Protein AF-J9FL02-F1 (afdb_monomer)

Secondary structure (DSSP, 8-state):
--HHHHHHHHHHHTT--HHHHHHHHHHHHHHHHHHHHH--PPPHHHHHHHHHHHHSPPPHHHHHHHTS-----

Radius of gyration: 24.63 Å; Cα contacts (8 Å, |Δi|>4): 17; chains: 1; bounding box: 42×38×60 Å

Structure (mmCIF, N/CA/C/O backbone):
data_AF-J9FL02-F1
#
_entry.id   AF-J9FL02-F1
#
loop_
_atom_site.group_PDB
_atom_site.id
_atom_site.type_symbol
_atom_site.label_atom_id
_atom_sit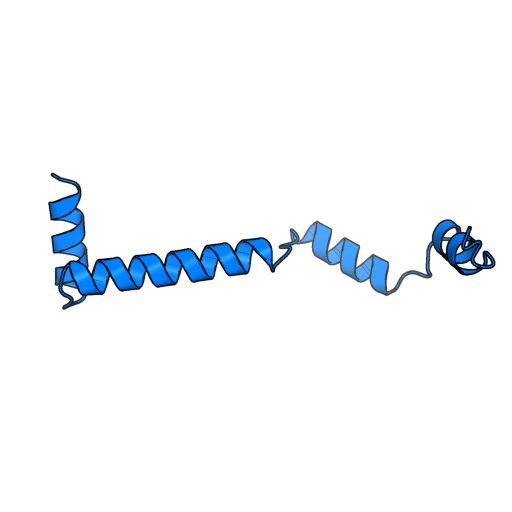e.label_alt_id
_atom_site.label_comp_id
_atom_site.label_asym_id
_atom_site.label_entity_id
_atom_site.label_seq_id
_atom_site.pdbx_PDB_ins_code
_atom_site.Cartn_x
_atom_site.Cartn_y
_atom_site.Cartn_z
_atom_site.occupancy
_atom_site.B_iso_or_equiv
_atom_site.auth_seq_i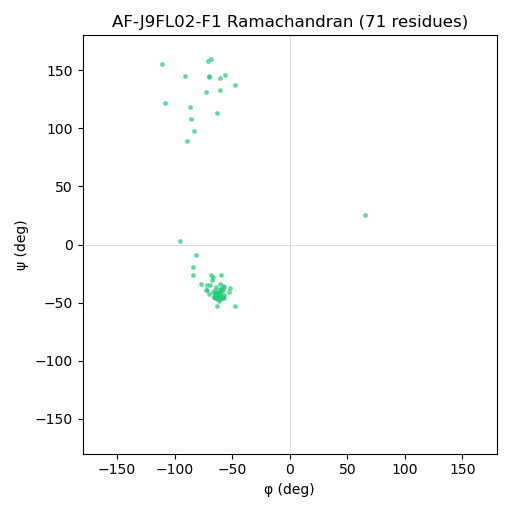d
_atom_site.auth_comp_id
_atom_site.a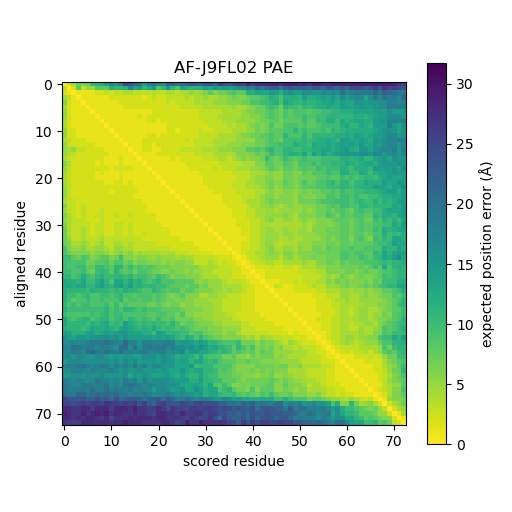uth_asym_id
_atom_site.auth_atom_id
_atom_site.pdbx_PDB_model_num
ATOM 1 N N . ALA A 1 1 ? -1.150 9.788 29.363 1.00 61.91 1 ALA A N 1
ATOM 2 C CA . ALA A 1 1 ? -2.190 8.738 29.355 1.00 61.91 1 ALA A CA 1
ATOM 3 C C . ALA A 1 1 ? -1.553 7.416 28.938 1.00 61.91 1 ALA A C 1
ATOM 5 O O . ALA A 1 1 ? -0.568 7.451 28.210 1.00 61.91 1 ALA A O 1
ATOM 6 N N . SER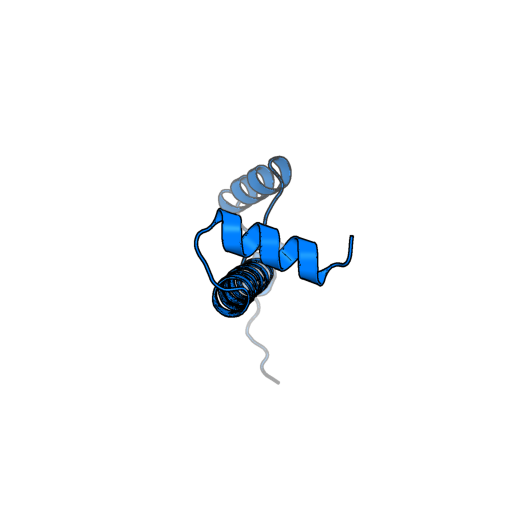 A 1 2 ? -2.048 6.277 29.429 1.00 85.25 2 SER A N 1
ATOM 7 C CA . SER A 1 2 ? -1.557 4.956 29.001 1.00 85.25 2 SER A CA 1
ATOM 8 C C . SER A 1 2 ? -1.989 4.671 27.558 1.00 85.25 2 SER A C 1
ATOM 10 O O . SER A 1 2 ? -3.103 5.028 27.185 1.00 85.25 2 SER A O 1
ATOM 12 N N . GLN A 1 3 ? -1.147 4.000 26.765 1.00 92.06 3 GLN A N 1
ATOM 13 C CA . GLN A 1 3 ? -1.436 3.609 25.374 1.00 92.06 3 GLN A CA 1
ATOM 14 C C . GLN A 1 3 ? -2.774 2.863 25.246 1.00 92.06 3 GLN A C 1
ATOM 16 O O . GLN A 1 3 ? -3.550 3.106 24.325 1.00 92.06 3 GLN A O 1
ATOM 21 N N . ARG A 1 4 ? -3.087 2.019 26.237 1.00 93.69 4 ARG A N 1
ATOM 22 C CA . ARG A 1 4 ? -4.368 1.316 26.324 1.00 93.69 4 ARG A CA 1
ATOM 23 C C . ARG A 1 4 ? -5.560 2.272 26.431 1.00 93.69 4 ARG A C 1
ATOM 25 O O . ARG A 1 4 ? -6.561 2.038 25.768 1.00 93.69 4 ARG A O 1
ATOM 32 N N . ALA A 1 5 ? -5.447 3.342 27.220 1.00 96.06 5 ALA A N 1
ATOM 33 C CA . ALA A 1 5 ? -6.528 4.313 27.392 1.00 96.06 5 ALA A CA 1
ATOM 34 C C . ALA A 1 5 ? -6.823 5.054 26.078 1.00 96.06 5 ALA A C 1
ATOM 36 O O . ALA A 1 5 ? -7.981 5.241 25.726 1.00 96.06 5 ALA A O 1
ATOM 37 N N . SER A 1 6 ? -5.783 5.389 25.307 1.00 95.75 6 SER A 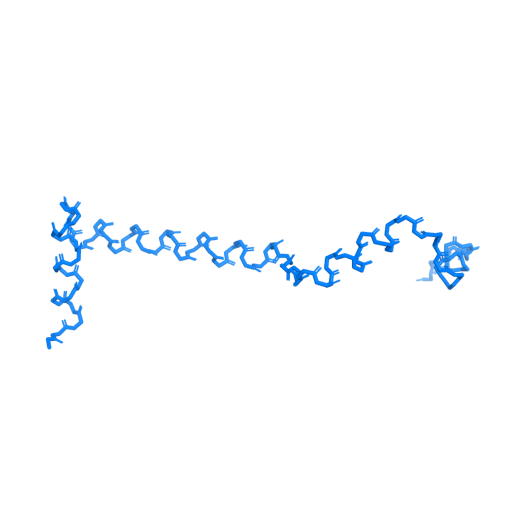N 1
ATOM 38 C CA . SER A 1 6 ? -5.949 5.978 23.972 1.00 95.75 6 SER A CA 1
ATOM 39 C C . SER A 1 6 ? -6.638 5.023 22.990 1.00 95.75 6 SER A C 1
ATOM 41 O O . SER A 1 6 ? -7.438 5.462 22.168 1.00 95.75 6 SER A O 1
ATOM 43 N N . TYR A 1 7 ? -6.369 3.715 23.071 1.00 95.94 7 TYR A N 1
ATOM 44 C CA . TYR A 1 7 ? -7.057 2.722 22.238 1.00 95.94 7 TYR A CA 1
ATOM 45 C C . TYR A 1 7 ? -8.511 2.500 22.659 1.00 95.94 7 TYR A C 1
ATOM 47 O O . TYR A 1 7 ? -9.378 2.363 21.800 1.00 95.94 7 TYR A O 1
ATOM 55 N N . GLU A 1 8 ? -8.800 2.492 23.960 1.00 96.88 8 GLU A N 1
ATOM 56 C CA . GLU A 1 8 ? -10.171 2.397 24.475 1.00 96.88 8 GLU A CA 1
ATOM 57 C C . GLU A 1 8 ? -11.008 3.619 24.076 1.00 96.88 8 GLU A C 1
ATOM 59 O O . GLU A 1 8 ? -12.150 3.463 23.641 1.00 96.88 8 GLU A O 1
ATOM 64 N N . GLU A 1 9 ? -10.434 4.823 24.140 1.00 97.62 9 GLU A N 1
ATOM 65 C CA . GLU A 1 9 ? -11.067 6.047 23.644 1.00 97.62 9 GLU A CA 1
ATOM 66 C C . GLU A 1 9 ? -11.334 5.961 22.134 1.00 97.62 9 GLU A C 1
ATOM 68 O O . GLU A 1 9 ? -12.464 6.173 21.694 1.00 97.62 9 GLU A O 1
ATOM 73 N N . ALA A 1 10 ? -10.338 5.560 21.338 1.00 97.12 10 ALA A N 1
ATOM 74 C CA . ALA A 1 10 ? -10.491 5.398 19.892 1.00 97.12 10 ALA A CA 1
ATOM 75 C C . ALA A 1 10 ? -11.560 4.356 19.512 1.00 97.12 10 ALA A C 1
ATOM 77 O O . ALA A 1 10 ? -12.313 4.566 18.557 1.00 97.12 10 ALA A O 1
ATOM 78 N N . ALA A 1 11 ? -11.647 3.252 20.258 1.00 97.50 11 ALA A N 1
ATOM 79 C CA . ALA A 1 11 ? -12.682 2.239 20.082 1.00 97.50 11 ALA A CA 1
ATOM 80 C C . ALA A 1 11 ? -14.071 2.797 20.433 1.00 97.50 11 ALA A C 1
ATOM 82 O O . ALA A 1 11 ? -15.012 2.656 19.649 1.00 97.50 11 ALA A O 1
ATOM 83 N N . THR A 1 12 ? -14.173 3.519 21.553 1.00 97.88 12 THR A N 1
ATOM 84 C CA . THR A 1 12 ? -15.417 4.149 22.022 1.00 97.88 12 THR A CA 1
ATOM 85 C C . THR A 1 12 ? -15.943 5.175 21.022 1.00 97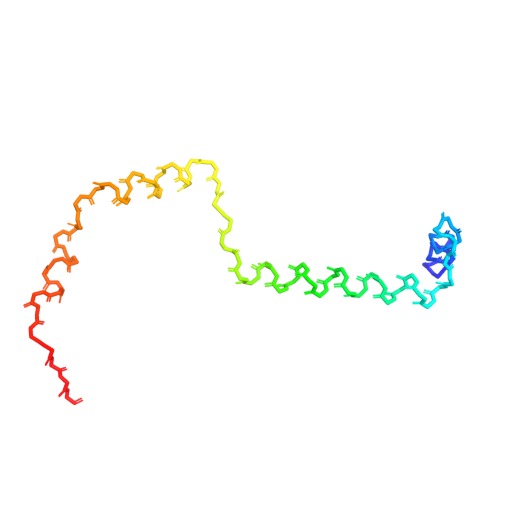.88 12 THR A C 1
ATOM 87 O O . THR A 1 12 ? -17.128 5.153 20.692 1.00 97.88 12 THR A O 1
ATOM 90 N N . LEU A 1 13 ? -15.069 6.020 20.464 1.00 97.75 13 LEU A N 1
ATOM 91 C CA . LEU A 1 13 ? -15.427 7.000 19.429 1.00 97.75 13 LEU A CA 1
ATOM 92 C C . LEU A 1 13 ? -16.002 6.350 18.162 1.00 97.75 13 LEU A C 1
ATOM 94 O O . LEU A 1 13 ? -16.778 6.981 17.446 1.00 97.75 13 LEU A O 1
ATOM 98 N N . LYS A 1 14 ? -15.645 5.091 17.887 1.00 95.50 14 LYS A N 1
ATOM 99 C CA . LYS A 1 14 ? -16.184 4.299 16.772 1.00 95.50 14 LYS A CA 1
ATOM 100 C C . LYS A 1 14 ? -17.355 3.390 17.164 1.00 95.50 14 LYS A C 1
ATOM 102 O O . LYS A 1 14 ? -17.829 2.638 16.317 1.00 95.50 14 LYS A O 1
ATOM 107 N N . GLY A 1 15 ? -17.816 3.427 18.417 1.00 97.38 15 GLY A N 1
ATOM 108 C CA . GLY A 1 15 ? -18.862 2.529 18.920 1.00 97.38 15 GLY A CA 1
ATOM 109 C C . GLY A 1 15 ? -18.442 1.054 18.953 1.00 97.38 15 GLY A C 1
ATOM 110 O O . GLY A 1 15 ? -19.286 0.168 18.845 1.00 97.38 15 GLY A O 1
ATOM 111 N N . GLN A 1 16 ? -17.141 0.786 19.057 1.00 96.94 16 GLN A N 1
ATOM 112 C CA . GLN A 1 16 ? -16.554 -0.552 19.044 1.00 96.94 16 GLN A CA 1
ATOM 113 C C . GLN A 1 16 ? -15.989 -0.911 20.420 1.00 96.94 16 GLN A C 1
ATOM 115 O O . GLN A 1 16 ? -15.575 -0.050 21.197 1.00 96.94 16 GLN A O 1
ATOM 120 N N . THR A 1 17 ? -15.902 -2.208 20.705 1.00 97.62 17 THR A N 1
ATOM 121 C CA . THR A 1 17 ? -15.057 -2.697 21.803 1.00 97.62 17 THR A CA 1
ATOM 122 C C . THR A 1 17 ? -13.576 -2.556 21.442 1.00 97.62 17 THR A C 1
ATOM 124 O O . THR A 1 17 ? -13.214 -2.553 20.263 1.00 97.62 17 THR A O 1
ATOM 127 N N . LEU A 1 18 ? -12.697 -2.510 22.453 1.00 96.81 18 LEU A N 1
ATOM 128 C CA . LEU A 1 18 ? -11.245 -2.466 22.239 1.00 96.81 18 LEU A CA 1
ATOM 129 C C . LEU A 1 18 ? -10.765 -3.607 21.329 1.00 96.81 18 LEU A C 1
ATOM 131 O O . LEU A 1 18 ? -9.947 -3.381 20.442 1.00 96.81 18 LEU A O 1
ATOM 135 N N . THR A 1 19 ? -11.305 -4.816 21.514 1.00 97.19 19 THR A N 1
ATOM 136 C CA . THR A 1 19 ? -10.966 -5.981 20.690 1.00 97.19 19 THR A CA 1
ATOM 137 C C . THR A 1 19 ? -11.371 -5.773 19.235 1.00 97.19 19 THR A C 1
ATOM 139 O O . THR A 1 19 ? -10.513 -5.870 18.365 1.00 97.19 19 THR A O 1
ATOM 142 N N . GLN A 1 20 ? -12.630 -5.411 18.962 1.00 97.69 20 GLN A N 1
ATOM 143 C CA . GLN A 1 20 ? -13.109 -5.158 17.593 1.00 97.69 20 GLN A CA 1
ATOM 144 C C . GLN A 1 20 ? -12.293 -4.073 16.888 1.00 97.69 20 GLN A C 1
ATOM 146 O O . GLN A 1 20 ? -11.900 -4.243 15.735 1.00 97.69 20 GLN A O 1
ATOM 151 N N . TRP A 1 21 ? -12.001 -2.983 17.598 1.00 97.88 21 TRP A N 1
ATOM 152 C CA . TRP A 1 21 ? -11.178 -1.904 17.068 1.00 97.88 21 TRP A CA 1
ATOM 153 C C . TRP A 1 21 ? -9.755 -2.383 16.762 1.00 97.88 21 TRP A C 1
ATOM 155 O O . TRP A 1 21 ? -9.242 -2.131 15.674 1.00 97.88 21 TRP A O 1
ATOM 165 N N . SER A 1 22 ? -9.134 -3.126 17.684 1.00 97.44 22 SER A N 1
ATOM 166 C CA . SER A 1 22 ? -7.776 -3.639 17.495 1.00 97.44 22 SER A CA 1
ATOM 167 C C . SER A 1 22 ? -7.674 -4.621 16.326 1.00 97.44 22 SER A C 1
ATOM 169 O O . SER A 1 22 ? -6.756 -4.494 15.523 1.00 97.44 22 SER A O 1
ATOM 171 N N . THR A 1 23 ? -8.641 -5.529 16.161 1.00 98.00 23 THR A N 1
ATOM 172 C CA . THR A 1 23 ? -8.693 -6.453 15.018 1.00 98.00 23 THR A CA 1
ATOM 173 C C . THR A 1 23 ? -8.850 -5.695 13.705 1.00 98.00 23 THR A C 1
ATOM 175 O O . THR A 1 23 ? -8.060 -5.913 12.797 1.00 98.00 23 THR A O 1
ATOM 178 N N . SER A 1 24 ? -9.760 -4.716 13.635 1.00 96.94 24 SER A N 1
ATOM 179 C CA . SER A 1 24 ? -9.909 -3.864 12.446 1.00 96.94 24 SER A CA 1
ATOM 180 C C . SER A 1 24 ? -8.605 -3.151 12.080 1.00 96.94 24 SER A C 1
ATOM 182 O O . SER A 1 24 ? -8.305 -2.990 10.901 1.00 96.94 24 SER A O 1
ATOM 184 N N . LYS A 1 25 ? -7.817 -2.721 13.072 1.00 97.62 25 LYS A N 1
ATOM 185 C CA . LYS A 1 25 ? -6.509 -2.100 12.829 1.00 97.62 25 LYS A CA 1
ATOM 186 C C . LYS A 1 25 ? -5.446 -3.082 12.358 1.00 97.62 25 LYS A C 1
ATOM 188 O O . LYS A 1 25 ? -4.626 -2.700 11.527 1.00 97.62 25 LYS A O 1
ATOM 193 N N . LEU A 1 26 ? -5.473 -4.320 12.839 1.00 97.81 26 LEU A N 1
ATOM 194 C CA . LEU A 1 26 ? -4.597 -5.378 12.337 1.00 97.81 26 LEU A CA 1
ATOM 195 C C . LEU A 1 26 ? -4.939 -5.750 10.890 1.00 97.81 26 LEU A C 1
ATOM 197 O O . LEU A 1 26 ? -4.026 -5.891 10.081 1.00 97.81 26 LEU A O 1
ATOM 201 N N . ASP A 1 27 ? -6.225 -5.830 10.548 1.00 98.12 27 ASP A N 1
ATOM 202 C CA . ASP A 1 27 ? -6.674 -6.121 9.183 1.00 98.12 27 ASP A CA 1
ATOM 203 C C . ASP A 1 27 ? -6.273 -5.003 8.204 1.00 98.12 27 ASP A C 1
ATOM 205 O O . ASP A 1 27 ? -5.743 -5.278 7.127 1.00 98.12 27 ASP A O 1
ATOM 209 N N . GLU A 1 28 ? -6.466 -3.735 8.594 1.00 97.69 28 GLU A N 1
ATOM 210 C CA . GLU A 1 28 ? -6.021 -2.566 7.818 1.00 97.69 28 GLU A CA 1
ATOM 211 C C . GLU A 1 28 ? -4.500 -2.589 7.580 1.00 97.69 28 GLU A C 1
ATOM 213 O O . GLU A 1 28 ? -4.046 -2.357 6.458 1.00 97.69 28 GLU A O 1
ATOM 218 N N . ALA A 1 29 ? -3.713 -2.889 8.619 1.00 97.88 29 ALA A N 1
ATOM 219 C CA . ALA A 1 29 ? -2.257 -2.958 8.519 1.00 97.88 29 ALA A CA 1
ATOM 220 C C . ALA A 1 29 ? -1.800 -4.111 7.613 1.00 97.88 29 ALA A C 1
ATOM 222 O O . ALA A 1 29 ? -0.976 -3.902 6.727 1.00 97.88 29 ALA A O 1
ATOM 223 N N . ALA A 1 30 ? -2.386 -5.301 7.770 1.00 97.81 30 ALA A N 1
ATOM 224 C CA . ALA A 1 30 ? -2.069 -6.453 6.932 1.00 97.81 30 ALA A CA 1
ATOM 225 C C . ALA A 1 30 ? -2.376 -6.185 5.450 1.00 97.81 30 ALA A C 1
ATOM 227 O O . ALA A 1 30 ? -1.579 -6.531 4.577 1.00 97.81 30 ALA A O 1
ATOM 228 N N . ALA A 1 31 ? -3.508 -5.540 5.155 1.00 96.75 31 ALA A N 1
ATOM 229 C CA . ALA A 1 31 ? -3.854 -5.153 3.791 1.00 96.75 31 ALA A CA 1
ATOM 230 C C . ALA A 1 31 ? -2.840 -4.156 3.205 1.00 96.75 31 ALA A C 1
ATOM 232 O O . ALA A 1 31 ? -2.392 -4.344 2.072 1.00 96.75 31 ALA A O 1
ATOM 233 N N . ALA A 1 32 ? -2.440 -3.145 3.982 1.00 95.81 32 ALA A N 1
ATOM 234 C CA . ALA A 1 32 ? -1.449 -2.158 3.562 1.00 95.81 32 ALA A CA 1
ATOM 235 C C . ALA A 1 32 ? -0.070 -2.788 3.301 1.00 95.81 32 ALA A C 1
ATOM 237 O O . ALA A 1 32 ? 0.553 -2.479 2.286 1.00 95.81 32 ALA A O 1
ATOM 238 N N . ASP A 1 33 ? 0.380 -3.707 4.159 1.00 96.19 33 ASP A N 1
ATOM 239 C CA . ASP A 1 33 ? 1.660 -4.406 3.992 1.00 96.19 33 ASP A CA 1
ATOM 240 C C . ASP A 1 33 ? 1.658 -5.293 2.737 1.00 96.19 33 ASP A C 1
ATOM 242 O O . ASP A 1 33 ? 2.614 -5.292 1.958 1.00 96.19 33 ASP A O 1
ATOM 246 N N . ILE A 1 34 ? 0.558 -6.015 2.487 1.00 95.69 34 ILE A N 1
ATOM 247 C CA . ILE A 1 34 ? 0.391 -6.820 1.267 1.00 95.69 34 ILE A CA 1
ATOM 248 C C . ILE A 1 34 ? 0.411 -5.927 0.023 1.00 95.69 34 ILE A C 1
ATOM 250 O O . ILE A 1 34 ? 1.059 -6.265 -0.971 1.00 95.69 34 ILE A O 1
ATOM 254 N N . GLU A 1 35 ? -0.301 -4.801 0.058 1.00 95.75 35 GLU A N 1
ATOM 255 C CA . GLU A 1 35 ? -0.338 -3.849 -1.050 1.00 95.75 35 GLU A CA 1
ATOM 256 C C . GLU A 1 35 ? 1.051 -3.256 -1.317 1.00 95.75 35 GLU A C 1
ATOM 258 O O . GLU A 1 35 ? 1.479 -3.208 -2.470 1.00 95.75 35 GLU A O 1
ATOM 263 N N . ALA A 1 36 ? 1.785 -2.877 -0.269 1.00 92.81 36 ALA A N 1
ATOM 264 C CA . ALA A 1 36 ? 3.117 -2.288 -0.378 1.00 92.81 36 ALA A CA 1
ATOM 265 C C . ALA A 1 36 ? 4.132 -3.222 -1.053 1.00 92.81 36 ALA A C 1
ATOM 267 O O . ALA A 1 36 ? 4.996 -2.756 -1.791 1.00 92.81 36 ALA A O 1
ATOM 268 N N . VAL A 1 37 ? 4.017 -4.537 -0.839 1.00 94.31 37 VAL A N 1
ATOM 269 C CA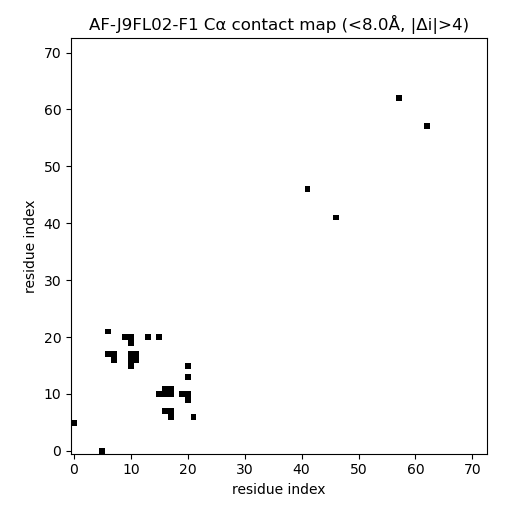 . VAL A 1 37 ? 4.872 -5.529 -1.514 1.00 94.31 37 VAL A CA 1
ATOM 270 C C . VAL A 1 37 ? 4.436 -5.765 -2.963 1.00 94.31 37 VAL A C 1
ATOM 272 O O . VAL A 1 37 ? 5.273 -6.029 -3.824 1.00 94.31 37 VAL A O 1
ATOM 275 N N . ARG A 1 38 ? 3.133 -5.693 -3.253 1.00 93.62 38 ARG A N 1
ATOM 276 C CA . ARG A 1 38 ? 2.586 -5.990 -4.588 1.00 93.62 38 ARG A CA 1
ATOM 277 C C . ARG A 1 38 ? 2.650 -4.816 -5.556 1.00 93.62 38 ARG A C 1
ATOM 279 O O . ARG A 1 38 ? 2.645 -5.043 -6.764 1.00 93.62 38 ARG A O 1
ATOM 286 N N . LEU A 1 39 ? 2.659 -3.585 -5.054 1.00 93.44 39 LEU A N 1
ATOM 287 C CA . LEU A 1 39 ? 2.600 -2.385 -5.878 1.00 93.44 39 LEU A CA 1
ATOM 288 C C . LEU A 1 39 ? 3.938 -1.654 -5.893 1.00 93.44 39 LEU A C 1
ATOM 290 O O . LEU A 1 39 ? 4.413 -1.155 -4.876 1.00 93.44 39 LEU A O 1
ATOM 294 N N . THR A 1 40 ? 4.495 -1.476 -7.087 1.00 91.00 40 THR A N 1
ATOM 295 C CA . THR A 1 40 ? 5.567 -0.504 -7.308 1.00 91.00 40 THR A CA 1
ATOM 296 C C . THR A 1 40 ? 4.944 0.861 -7.581 1.00 91.00 40 THR A C 1
ATOM 298 O O . THR A 1 40 ? 4.355 1.088 -8.636 1.00 91.00 40 THR A O 1
ATOM 301 N N . ARG A 1 41 ? 5.052 1.782 -6.620 1.00 90.31 41 ARG A N 1
ATOM 302 C CA . ARG A 1 41 ? 4.596 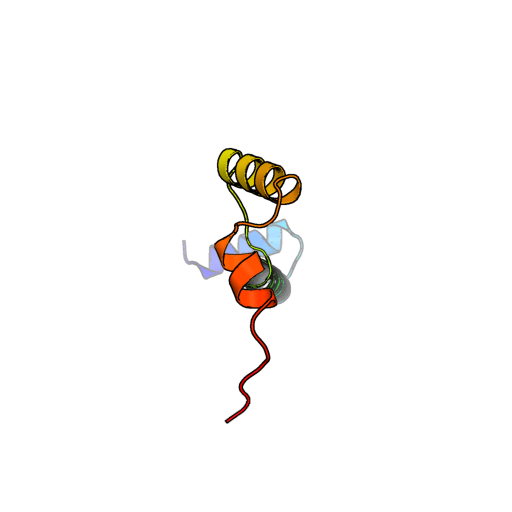3.167 -6.795 1.00 90.31 41 ARG A CA 1
ATOM 303 C C . ARG A 1 41 ? 5.710 3.993 -7.429 1.00 90.31 41 ARG A C 1
ATOM 305 O O . ARG A 1 41 ? 6.777 4.144 -6.842 1.00 90.31 41 ARG A O 1
ATOM 312 N N . LEU A 1 42 ? 5.449 4.533 -8.613 1.00 93.81 42 LEU A N 1
ATOM 313 C CA . LEU A 1 42 ? 6.356 5.452 -9.294 1.00 93.81 42 LEU A CA 1
ATOM 314 C C . LEU A 1 42 ? 6.027 6.897 -8.906 1.00 93.81 42 LEU A C 1
ATOM 316 O O . LEU A 1 42 ? 4.866 7.250 -8.693 1.00 93.81 42 LEU A O 1
ATOM 320 N N . THR A 1 43 ? 7.054 7.740 -8.803 1.00 94.88 43 THR A N 1
ATOM 321 C CA . THR A 1 43 ? 6.859 9.194 -8.730 1.00 94.88 43 THR A CA 1
ATOM 322 C C . THR A 1 43 ? 6.339 9.704 -10.075 1.00 94.88 43 THR A C 1
ATOM 324 O O . THR A 1 43 ? 6.518 9.035 -11.089 1.00 94.88 43 THR A O 1
ATOM 327 N N . GLY A 1 44 ? 5.718 10.889 -10.109 1.00 95.31 44 GLY A N 1
ATOM 328 C CA . GLY A 1 44 ? 5.185 11.469 -11.354 1.00 95.31 44 GLY A CA 1
ATOM 329 C C . GLY A 1 44 ? 6.182 11.433 -12.526 1.00 95.31 44 GLY A C 1
ATOM 330 O O . GLY A 1 44 ? 5.868 10.827 -13.546 1.00 95.31 44 GLY A O 1
ATOM 331 N N . PRO A 1 45 ? 7.415 11.951 -12.358 1.00 96.69 45 PRO A N 1
ATOM 332 C CA . PRO A 1 45 ? 8.429 11.896 -13.413 1.00 96.69 45 PRO A CA 1
ATOM 333 C C . PRO A 1 45 ? 8.837 10.470 -13.813 1.00 96.69 45 PRO A C 1
ATOM 335 O O . PRO A 1 45 ? 8.981 10.185 -14.996 1.00 96.69 45 PRO A O 1
ATOM 338 N N . ALA A 1 46 ? 8.984 9.553 -12.849 1.00 95.62 46 ALA A N 1
ATOM 339 C CA . ALA A 1 46 ? 9.339 8.161 -13.143 1.00 95.62 46 ALA A CA 1
ATOM 340 C C . ALA A 1 46 ? 8.213 7.419 -13.883 1.00 95.62 46 ALA A C 1
ATOM 342 O O . ALA A 1 46 ? 8.473 6.522 -14.681 1.00 95.62 46 ALA A O 1
ATOM 343 N N . PHE A 1 47 ? 6.956 7.791 -13.631 1.00 95.38 47 PHE A N 1
ATOM 344 C CA . PHE A 1 47 ? 5.807 7.258 -14.353 1.00 95.38 47 PHE A CA 1
ATOM 345 C C . PHE A 1 47 ? 5.760 7.766 -15.800 1.00 95.38 47 PHE A C 1
ATOM 347 O O . PHE A 1 47 ? 5.538 6.974 -16.711 1.00 95.38 47 PHE A O 1
ATOM 354 N N . GLU A 1 48 ? 6.022 9.056 -16.027 1.00 95.75 48 GLU A N 1
ATOM 355 C CA . GLU A 1 48 ? 6.131 9.626 -17.379 1.00 95.75 48 GLU A CA 1
ATOM 356 C C . GLU A 1 48 ? 7.267 8.974 -18.181 1.00 95.75 48 GLU A C 1
ATOM 358 O O . GLU A 1 48 ? 7.080 8.611 -19.344 1.00 95.75 48 GLU A O 1
ATOM 363 N N . GLU A 1 49 ? 8.424 8.763 -17.547 1.00 94.69 49 GLU A N 1
ATOM 364 C CA . GLU A 1 49 ? 9.548 8.038 -18.143 1.00 94.69 49 GLU A CA 1
ATOM 365 C C . GLU A 1 49 ? 9.161 6.597 -18.499 1.00 94.69 49 GLU A C 1
ATOM 367 O O . GLU A 1 49 ? 9.398 6.158 -19.625 1.00 94.69 49 GLU A O 1
ATOM 372 N N . PHE A 1 50 ? 8.500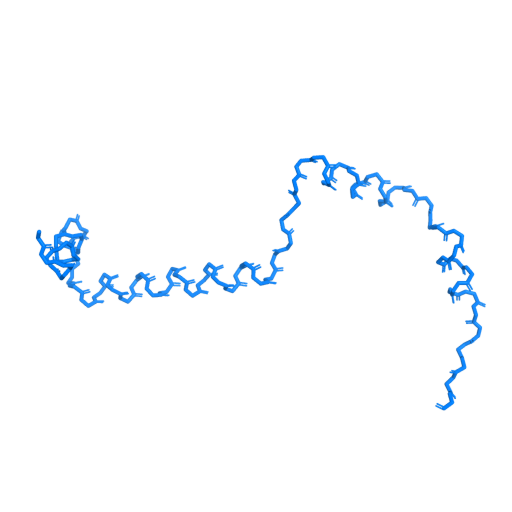 5.883 -17.582 1.00 93.38 50 PHE A N 1
ATOM 373 C CA . PHE A 1 50 ? 7.989 4.538 -17.840 1.00 93.38 50 PHE A CA 1
ATOM 374 C C . PHE A 1 50 ? 7.033 4.505 -19.042 1.00 93.38 50 PHE A C 1
ATOM 376 O O . PHE A 1 50 ? 7.199 3.662 -19.920 1.00 93.38 50 PHE A O 1
ATOM 383 N N . CYS A 1 51 ? 6.078 5.438 -19.131 1.00 94.38 51 CYS A N 1
ATOM 384 C CA . CYS A 1 51 ? 5.179 5.551 -20.283 1.00 94.38 51 CYS A CA 1
ATOM 385 C C . CYS A 1 51 ? 5.946 5.766 -21.594 1.00 94.38 51 CYS A C 1
ATOM 387 O O . CYS A 1 51 ? 5.691 5.067 -22.570 1.00 94.38 51 CYS A O 1
ATOM 389 N N . SER A 1 52 ? 6.926 6.672 -21.605 1.00 93.69 52 SER A N 1
ATOM 390 C CA . SER A 1 52 ? 7.771 6.919 -22.780 1.00 93.69 52 SER A CA 1
ATOM 391 C C . SER A 1 52 ? 8.541 5.664 -23.214 1.00 93.69 52 SER A C 1
ATOM 393 O O . SER A 1 52 ? 8.654 5.375 -24.406 1.00 93.69 52 SER A O 1
ATOM 395 N N . MET A 1 53 ? 9.021 4.864 -22.255 1.00 90.94 53 MET A N 1
ATOM 396 C CA . MET A 1 53 ? 9.696 3.594 -22.540 1.00 90.94 53 MET A CA 1
ATOM 397 C C . MET A 1 53 ? 8.772 2.533 -23.151 1.00 90.94 53 MET A C 1
ATOM 399 O O . MET A 1 53 ? 9.267 1.685 -23.890 1.00 90.94 53 MET A O 1
ATOM 403 N N . LEU A 1 54 ? 7.462 2.563 -22.872 1.00 90.94 54 LEU A N 1
ATOM 404 C CA . LEU A 1 54 ? 6.501 1.638 -23.489 1.00 90.94 54 LEU A CA 1
ATOM 405 C C . LEU A 1 54 ? 6.296 1.923 -24.983 1.00 90.94 54 LEU A C 1
ATOM 407 O O . LEU A 1 54 ? 6.117 0.984 -25.757 1.00 90.94 54 LEU A O 1
ATOM 411 N N . ASP A 1 55 ? 6.342 3.195 -25.380 1.00 91.56 55 ASP A N 1
ATOM 412 C CA . ASP A 1 55 ? 6.198 3.615 -26.780 1.00 91.56 55 ASP A CA 1
ATOM 413 C C . ASP A 1 55 ? 7.524 3.543 -27.558 1.00 91.56 55 ASP A C 1
ATOM 415 O O . ASP A 1 55 ? 7.543 3.513 -28.794 1.00 91.56 55 ASP A O 1
ATOM 419 N N . ALA A 1 56 ? 8.653 3.516 -26.848 1.00 88.38 56 ALA A N 1
ATOM 420 C CA . ALA A 1 56 ? 9.969 3.397 -27.449 1.00 88.38 56 ALA A CA 1
ATOM 421 C C . ALA A 1 56 ? 10.198 1.998 -28.045 1.00 88.38 56 ALA A C 1
ATOM 423 O O . ALA A 1 56 ? 9.802 0.967 -27.502 1.00 88.38 56 ALA A O 1
ATOM 424 N N . SER A 1 57 ? 10.929 1.940 -29.161 1.00 87.62 57 SER A N 1
ATOM 425 C CA . SER A 1 57 ? 11.407 0.661 -29.688 1.00 87.62 57 SER A CA 1
ATOM 426 C C . SER A 1 57 ? 12.317 -0.027 -28.669 1.00 87.62 57 SER A C 1
ATOM 428 O O . SER A 1 57 ? 13.142 0.652 -28.052 1.00 87.62 57 SER A O 1
ATOM 430 N N . LEU A 1 58 ? 12.249 -1.361 -28.572 1.00 88.88 58 LEU A N 1
ATOM 431 C CA . LEU A 1 58 ? 13.116 -2.140 -27.681 1.00 88.88 58 LEU A CA 1
ATOM 432 C C . LEU A 1 58 ? 14.586 -1.708 -27.818 1.00 88.88 58 LEU A C 1
ATOM 434 O O . LEU A 1 58 ? 15.042 -1.538 -28.955 1.00 88.88 58 LEU A O 1
ATOM 438 N N . PRO A 1 59 ? 15.337 -1.563 -26.714 1.00 89.44 59 PRO A N 1
ATOM 439 C CA . PRO A 1 59 ? 16.768 -1.293 -26.776 1.00 89.44 59 PRO A CA 1
ATOM 440 C C . PRO A 1 59 ? 17.496 -2.361 -27.595 1.00 89.44 59 PRO A C 1
ATOM 442 O O . PRO A 1 59 ? 17.122 -3.534 -27.557 1.00 89.44 59 PRO A O 1
ATOM 445 N N . GLU A 1 60 ? 18.549 -1.968 -28.313 1.00 89.44 60 GLU A N 1
ATOM 446 C CA . GLU A 1 60 ? 19.293 -2.891 -29.181 1.00 89.44 60 GLU A CA 1
ATOM 447 C C . GLU A 1 60 ? 19.847 -4.088 -28.398 1.00 89.44 60 GLU A C 1
ATOM 449 O O . GLU A 1 60 ? 19.700 -5.224 -28.828 1.00 89.44 60 GLU A O 1
ATOM 454 N N . SER A 1 61 ? 20.339 -3.864 -27.177 1.00 89.12 61 SER A N 1
ATOM 455 C CA . SER A 1 61 ? 20.798 -4.930 -26.279 1.00 89.12 61 SER A CA 1
ATOM 456 C C . SER A 1 61 ? 19.716 -5.967 -25.956 1.00 89.12 61 SER A C 1
ATOM 458 O O . SER A 1 61 ? 20.014 -7.156 -25.844 1.00 89.12 61 SER A O 1
ATOM 460 N N . THR A 1 62 ? 18.456 -5.545 -25.827 1.00 88.38 62 THR A N 1
ATOM 461 C CA . THR A 1 62 ? 17.321 -6.451 -25.611 1.00 88.38 62 THR A CA 1
ATOM 462 C C . THR A 1 62 ? 16.993 -7.225 -26.883 1.00 88.38 62 THR A C 1
ATOM 464 O O . THR A 1 62 ? 16.707 -8.417 -26.809 1.00 88.38 62 THR A O 1
ATOM 467 N N . ARG A 1 63 ? 17.066 -6.586 -28.058 1.00 89.00 63 ARG A N 1
ATOM 468 C CA . ARG A 1 63 ? 16.858 -7.271 -29.347 1.00 89.00 63 ARG A CA 1
ATOM 469 C C . ARG A 1 63 ? 17.939 -8.313 -29.600 1.00 89.00 63 ARG A C 1
ATOM 471 O O . ARG A 1 63 ? 17.613 -9.443 -29.939 1.00 89.00 63 ARG A O 1
ATOM 478 N N . GLU A 1 64 ? 19.200 -7.956 -29.373 1.00 90.00 64 GLU A N 1
ATOM 479 C CA . GLU A 1 64 ? 20.336 -8.872 -29.458 1.00 90.00 64 GLU A CA 1
ATOM 480 C C . GLU A 1 64 ? 20.198 -10.032 -28.470 1.00 90.00 64 GLU A C 1
ATOM 482 O O . GLU A 1 64 ? 20.507 -11.164 -28.825 1.00 90.00 64 GLU A O 1
ATOM 487 N N . LEU A 1 65 ? 19.724 -9.776 -27.243 1.00 87.56 65 LEU A N 1
ATOM 488 C CA . LEU A 1 65 ? 19.457 -10.828 -26.261 1.00 87.56 65 LEU A CA 1
ATOM 489 C C . LEU A 1 65 ? 18.374 -11.796 -26.753 1.00 87.56 65 LEU A C 1
ATOM 491 O O . LEU A 1 65 ? 18.576 -13.002 -26.674 1.00 87.56 65 LEU A O 1
ATOM 495 N N . LEU A 1 66 ? 17.259 -11.276 -27.273 1.00 87.56 66 LEU A N 1
ATOM 496 C CA . LEU A 1 66 ? 16.156 -12.084 -27.810 1.00 87.56 66 LEU A CA 1
ATOM 497 C C . LEU A 1 66 ? 16.534 -12.834 -29.096 1.00 87.56 66 LEU A C 1
ATOM 499 O O . LEU A 1 66 ? 15.937 -13.862 -29.394 1.00 87.56 66 LEU A O 1
ATOM 503 N N . ALA A 1 67 ? 17.502 -12.325 -29.862 1.00 88.19 67 ALA A N 1
ATOM 504 C CA . ALA A 1 67 ? 17.991 -12.947 -31.090 1.00 88.19 67 ALA A CA 1
ATOM 505 C C . ALA A 1 67 ? 19.007 -14.077 -30.847 1.00 88.19 67 ALA A C 1
ATOM 507 O O . ALA A 1 67 ? 19.384 -14.771 -31.792 1.00 88.19 67 ALA A O 1
ATOM 508 N N . ARG A 1 68 ? 19.483 -14.260 -29.608 1.00 87.44 68 ARG A N 1
ATOM 509 C CA . ARG A 1 68 ? 20.380 -15.370 -29.269 1.00 87.44 68 ARG A CA 1
ATOM 510 C C . ARG A 1 68 ? 19.592 -16.675 -29.255 1.00 87.44 68 ARG A C 1
ATOM 512 O O . ARG A 1 68 ? 18.554 -16.762 -28.607 1.00 87.44 68 ARG A O 1
ATOM 519 N N . GLU A 1 69 ? 20.119 -17.697 -29.924 1.00 77.31 69 GLU A N 1
ATOM 520 C CA . GLU A 1 69 ? 19.629 -19.064 -29.741 1.00 77.31 69 GLU A CA 1
ATOM 521 C C . GLU A 1 69 ? 19.833 -19.477 -28.276 1.00 77.31 69 GLU A C 1
ATOM 523 O O . GLU A 1 69 ? 20.893 -19.226 -27.693 1.00 77.31 69 GLU A O 1
ATOM 528 N N . GLU A 1 70 ? 18.803 -20.061 -27.660 1.00 72.00 70 GLU A N 1
ATOM 529 C CA . GLU A 1 70 ? 18.865 -20.471 -26.260 1.00 72.00 70 GLU A CA 1
ATOM 530 C C . GLU A 1 70 ? 19.936 -21.552 -26.075 1.00 72.00 70 GLU A C 1
ATOM 532 O O . GLU A 1 70 ? 19.798 -22.684 -26.541 1.00 72.00 70 GLU A O 1
ATOM 537 N N . ILE A 1 71 ? 21.005 -21.218 -25.353 1.00 68.25 71 ILE A N 1
ATOM 538 C CA . ILE A 1 71 ? 21.980 -22.205 -24.900 1.00 68.25 71 ILE A CA 1
ATOM 539 C C . ILE A 1 71 ? 21.507 -22.720 -23.537 1.00 68.25 71 ILE A C 1
ATOM 541 O O . ILE A 1 71 ? 21.860 -22.170 -22.495 1.00 68.25 71 ILE A O 1
ATOM 545 N N . TRP A 1 72 ? 20.689 -23.771 -23.547 1.00 67.94 72 TRP A N 1
ATOM 546 C CA . TRP A 1 72 ? 20.397 -24.559 -22.349 1.00 67.94 72 TRP A CA 1
ATOM 547 C C . TRP A 1 72 ? 21.524 -25.583 -22.166 1.00 67.94 72 TRP A C 1
ATOM 549 O O . TRP A 1 72 ? 21.528 -26.614 -22.840 1.00 67.94 72 TRP A O 1
ATOM 559 N N . VAL A 1 73 ? 22.509 -25.277 -21.313 1.00 55.81 73 VAL A N 1
ATOM 560 C CA . VAL A 1 73 ? 23.533 -26.250 -20.870 1.00 55.81 73 VAL A CA 1
ATOM 561 C C . VAL A 1 73 ? 23.083 -26.920 -19.582 1.00 55.81 73 VAL A C 1
ATOM 563 O O . VAL A 1 73 ? 22.625 -26.180 -18.682 1.00 55.81 73 VAL A O 1
#

Mean predicted aligned error: 8.04 Å

pLDDT: mean 91.87, std 8.37, range [55.81, 98.12]

Solvent-accessible surface area (backbone atoms only — not comparable to full-atom values): 4467 Å² total; per-residue (Å²): 132,58,73,65,57,58,46,44,50,57,10,50,78,69,77,35,52,52,66,59,40,50,50,54,50,50,52,54,49,53,51,50,56,54,46,59,75,73,50,87,84,66,54,74,70,56,43,54,52,52,54,52,57,70,76,44,77,80,54,66,71,56,52,56,58,70,68,49,79,85,81,86,127

Nearest PDB structures (foldseek):
  6ajm-assembly1_C  TM=6.917E-01  e=7.498E-02  Escherichia coli
  5zgn-assembly1_E  TM=5.834E-01  e=1.636E-01  Klebsiella pneumoniae subsp. pneumoniae HS11286
  6gts-assembly1_C-2  TM=6.840E-01  e=1.111E+00  Escherichia coli
  8ro0-assembly1_M  TM=2.971E-01  e=4.278E+00  Caenorhabditis elegans

Sequence (73 aa):
ASQRASYEEAATLKGQTLTQWSTSKLDEAAAADIEAVRLTRLTGPAFEEFCSMLDASLPESTRELLAREEIWV

Organism: NCBI:txid749906

Foldseek 3Di:
DDPLVVLCVVQVVVVHHSVVSVVVVVVVVVVVVVCVVVDDDDDPVRVVVVVVVVVDDDDPVVVVVVPDDDDDD

InterPro domains:
  IPR010985 Ribbon-helix-helix [SSF47598] (3-61)
  IPR014795 Antitoxin TacA 1-like [PF08681] (7-64)